Protein AF-A0A4P9W554-F1 (afdb_monomer)

Mean predicted aligned error: 4.71 Å

InterPro domains:
  IPR029058 Alpha/Beta hydrolase fold [G3DSA:3.40.50.1820] (1-76)
  IPR029058 Alpha/Beta hydrolase fold [SSF53474] (2-75)

Sequence (82 aa):
HHVDSLAGRPLLLVSGGQDKLVPPKCNRKFVKKCKASYAKAGKEDRFSDELEDEAGHKFTDWMRERTIEWVVRWMVVETSII

Nearest PDB structures (foldseek):
  5syn-assembly3_C  TM=8.964E-01  e=1.127E-01  Homo sapiens
  6goc-assembly1_A  TM=7.625E-01  e=1.127E-01  Bacteroides thetaiotaomicron
  1nva-assembly1_A  TM=5.451E-01  e=1.604E+00  Aspergillus nidulans
  1nva-assembly1_B  TM=5.251E-01  e=1.832E+00  Aspergillus nidulans
  1nvd-assembly1_B  TM=5.336E-01  e=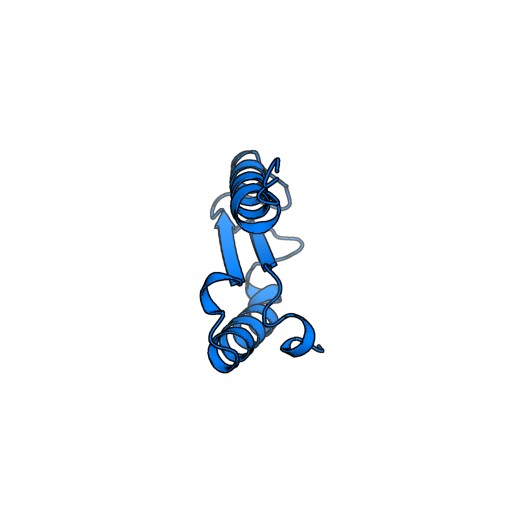2.390E+00  Aspergillus nidulans

pLDDT: mean 91.64, std 12.55, range [47.53, 98.5]

Organism: NCBI:txid388810

Radius of gyration: 14.54 Å; Cα contacts (8 Å, |Δi|>4): 94; chains: 1; bounding box: 25×39×40 Å

Foldseek 3Di:
DPLLVCQPAQDEAEEECAAPPCHPVNCVVVVVVNCVNNVVVVNNVRYYYYYDNHDYPDCDPVNVVVVVVSCCVHVPDPPPPD

Solvent-accessible surface area (backbone atoms only — not comparable to full-atom values): 4955 Å² total; per-residue (Å²): 133,78,48,66,82,45,44,76,48,80,44,79,44,76,48,20,53,53,10,82,89,63,41,60,74,74,48,48,68,55,51,56,47,44,55,55,34,14,51,77,65,75,29,51,91,34,55,48,82,47,72,42,66,85,32,37,89,64,89,48,70,67,55,48,51,56,50,50,54,52,44,53,76,73,64,64,71,81,77,77,82,126

Secondary structure (DSSP, 8-state):
--GGGTTTS-EEEEEETT-SSS-GGGTHHHHHHHHHHHHHTT-GGGEEEEEETT--SS--HHHHHHHHHHHHHHH-------

Structure (mmCIF, N/CA/C/O backbone):
data_AF-A0A4P9W554-F1
#
_entry.id   AF-A0A4P9W554-F1
#
loop_
_atom_site.group_PDB
_atom_site.id
_atom_site.type_symbol
_atom_site.label_atom_id
_atom_site.label_alt_id
_atom_site.label_comp_id
_atom_site.label_asym_id
_atom_site.label_entity_id
_atom_site.label_seq_id
_atom_site.pdbx_PDB_ins_code
_atom_site.Cartn_x
_atom_site.Cartn_y
_atom_site.Cartn_z
_atom_site.occupancy
_atom_site.B_iso_or_equiv
_atom_site.auth_seq_id
_atom_site.auth_comp_id
_atom_site.auth_asym_id
_atom_site.auth_atom_id
_atom_site.pdbx_PDB_model_num
ATOM 1 N N . HIS A 1 1 ? 3.268 -15.324 8.639 1.00 57.25 1 HIS A N 1
ATOM 2 C CA . HIS A 1 1 ? 3.005 -13.873 8.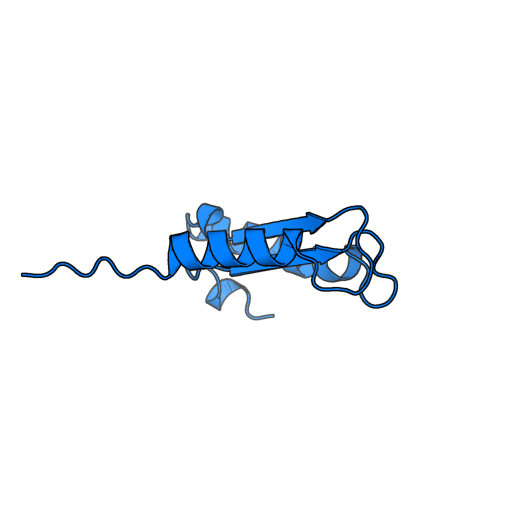545 1.00 57.25 1 HIS A CA 1
ATOM 3 C C . HIS A 1 1 ? 2.027 -13.494 9.641 1.00 57.25 1 HIS A C 1
ATOM 5 O O . HIS A 1 1 ? 0.895 -13.966 9.598 1.00 57.25 1 HIS A O 1
ATOM 11 N N . HIS A 1 2 ? 2.476 -12.706 10.614 1.00 78.06 2 HIS A N 1
ATOM 12 C CA . HIS A 1 2 ? 1.658 -12.160 11.699 1.00 78.06 2 HIS A CA 1
ATOM 13 C C . HIS A 1 2 ? 0.892 -10.934 11.185 1.00 78.06 2 HIS A C 1
ATOM 15 O O . HIS A 1 2 ? 1.187 -9.811 11.558 1.00 78.06 2 HIS A O 1
ATOM 21 N N . VAL A 1 3 ? -0.022 -11.132 10.231 1.00 87.62 3 VAL A N 1
ATOM 22 C CA . VAL A 1 3 ? -0.733 -10.012 9.581 1.00 87.62 3 VAL A CA 1
ATOM 23 C C . VAL A 1 3 ? -1.699 -9.330 10.555 1.00 87.62 3 VAL A C 1
ATOM 25 O O . VAL A 1 3 ? -1.939 -8.134 10.454 1.00 87.62 3 VAL A O 1
ATOM 28 N N . ASP A 1 4 ? -2.172 -10.073 11.555 1.00 89.25 4 ASP A N 1
ATOM 29 C CA . ASP A 1 4 ? -3.080 -9.567 12.583 1.00 89.25 4 ASP A CA 1
ATOM 30 C C . ASP A 1 4 ? -2.460 -8.483 13.469 1.00 89.25 4 ASP A C 1
ATOM 32 O O . ASP A 1 4 ? -3.183 -7.625 13.956 1.00 89.25 4 ASP A O 1
ATOM 36 N N . SER A 1 5 ? -1.131 -8.452 13.635 1.00 91.81 5 SER A N 1
ATOM 37 C CA . SER A 1 5 ? -0.473 -7.361 14.370 1.00 91.81 5 SER A CA 1
ATOM 38 C C . SER A 1 5 ? -0.340 -6.070 13.555 1.00 91.81 5 SER A C 1
ATOM 40 O O . SER A 1 5 ? 0.053 -5.036 14.098 1.00 91.81 5 SER A O 1
ATOM 42 N N . LEU A 1 6 ? -0.643 -6.119 12.254 1.00 93.62 6 LEU A N 1
ATOM 43 C CA . LEU A 1 6 ? -0.702 -4.939 11.394 1.00 93.62 6 LEU A CA 1
ATOM 44 C C . LEU A 1 6 ? -2.099 -4.314 11.408 1.00 93.62 6 LEU A C 1
ATOM 46 O O . LEU A 1 6 ? -2.205 -3.098 11.278 1.00 93.62 6 LEU A O 1
ATOM 50 N N . ALA A 1 7 ? -3.154 -5.112 11.604 1.00 91.62 7 ALA A N 1
ATOM 51 C CA . ALA A 1 7 ? -4.529 -4.627 11.611 1.00 91.62 7 ALA A CA 1
ATOM 52 C C . ALA A 1 7 ? -4.715 -3.479 12.622 1.00 91.62 7 ALA A C 1
ATOM 54 O O . ALA A 1 7 ? -4.410 -3.604 13.806 1.00 91.62 7 ALA A O 1
ATOM 55 N N . GLY A 1 8 ? -5.186 -2.331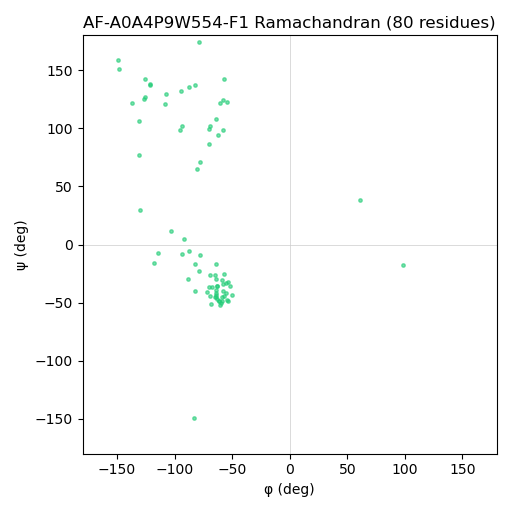 12.126 1.00 88.06 8 GLY A N 1
ATOM 56 C CA . GLY A 1 8 ? -5.327 -1.087 12.895 1.00 88.06 8 GLY A CA 1
ATOM 57 C C . GLY A 1 8 ? -4.186 -0.080 12.712 1.00 88.06 8 GLY A C 1
ATOM 58 O O . GLY A 1 8 ? -4.385 1.116 12.959 1.00 88.06 8 GLY A O 1
ATOM 59 N N . ARG A 1 9 ? -3.027 -0.511 12.203 1.00 94.44 9 ARG A N 1
ATOM 60 C CA . ARG A 1 9 ? -1.951 0.385 11.759 1.00 94.44 9 ARG A CA 1
ATOM 61 C C . ARG A 1 9 ? -2.173 0.772 10.292 1.00 94.44 9 ARG A C 1
ATOM 63 O O . ARG A 1 9 ? -2.469 -0.110 9.489 1.00 94.44 9 ARG A O 1
ATOM 70 N N . PRO A 1 10 ? -2.011 2.047 9.918 1.00 96.56 10 PRO A N 1
ATOM 71 C CA . PRO A 1 10 ? -2.015 2.454 8.518 1.00 96.56 10 PRO A CA 1
ATOM 72 C C . PRO A 1 10 ? -0.930 1.719 7.720 1.00 96.56 10 PRO A C 1
ATOM 74 O O . PRO A 1 10 ? 0.243 1.762 8.091 1.00 96.56 10 PRO A O 1
ATOM 77 N N . LEU A 1 11 ? -1.315 1.042 6.639 1.00 97.06 11 LEU A N 1
ATOM 78 C CA . LEU A 1 11 ? -0.417 0.300 5.755 1.00 97.06 11 LEU A CA 1
ATOM 79 C C . LEU A 1 11 ? -0.785 0.546 4.289 1.00 97.06 11 LEU A C 1
ATOM 81 O O . LEU A 1 11 ? -1.892 0.225 3.863 1.00 97.06 11 LEU A O 1
ATOM 85 N N . LEU A 1 12 ? 0.177 1.059 3.525 1.00 97.75 12 LEU A N 1
ATOM 86 C CA . LEU A 1 12 ? 0.116 1.166 2.072 1.00 97.75 12 LEU A CA 1
ATOM 87 C C . LEU A 1 12 ? 1.058 0.128 1.461 1.00 97.75 12 LEU A C 1
ATOM 89 O O . LEU A 1 12 ? 2.228 0.049 1.837 1.00 97.75 12 LEU A O 1
ATOM 93 N N . LEU A 1 13 ? 0.548 -0.645 0.509 1.00 97.06 13 LEU A N 1
ATOM 94 C CA . LEU A 1 13 ? 1.344 -1.430 -0.421 1.00 97.06 13 LEU A CA 1
ATOM 95 C C . LEU A 1 13 ? 1.234 -0.772 -1.797 1.00 97.06 13 LEU A C 1
ATOM 97 O O . LEU A 1 13 ? 0.132 -0.638 -2.312 1.00 97.06 13 LEU A O 1
ATOM 101 N N . VAL A 1 14 ? 2.360 -0.365 -2.380 1.00 97.00 14 VAL A N 1
ATOM 102 C CA . VAL A 1 14 ? 2.412 0.178 -3.743 1.00 97.00 14 VAL A CA 1
ATOM 103 C C . VAL A 1 14 ? 3.353 -0.670 -4.595 1.00 97.00 14 VAL A C 1
ATOM 105 O O . VAL A 1 14 ? 4.378 -1.149 -4.103 1.00 97.00 14 VAL A O 1
ATOM 108 N N . SER A 1 15 ? 2.988 -0.963 -5.841 1.00 96.56 15 SER A N 1
ATOM 109 C CA . SER A 1 15 ? 3.749 -1.867 -6.718 1.00 96.56 15 SER A CA 1
ATOM 110 C C . SER A 1 15 ? 3.623 -1.484 -8.195 1.00 96.56 15 SER A C 1
ATOM 112 O O . SER A 1 15 ? 2.672 -0.813 -8.587 1.00 96.56 15 SER A O 1
ATOM 114 N N . GLY A 1 16 ? 4.574 -1.931 -9.021 1.00 97.44 16 GLY A N 1
ATOM 115 C CA . GLY A 1 16 ? 4.526 -1.772 -10.478 1.00 97.44 16 GLY A CA 1
ATOM 116 C C . GLY A 1 16 ? 3.920 -2.991 -11.179 1.00 97.44 16 GLY A C 1
ATOM 117 O O . GLY A 1 16 ? 4.299 -4.130 -10.900 1.00 97.44 16 GLY A O 1
ATOM 118 N N . GLY A 1 17 ? 2.986 -2.767 -12.104 1.00 96.88 17 GLY A N 1
ATOM 119 C CA . GLY A 1 17 ? 2.272 -3.804 -12.857 1.00 96.88 17 GLY A CA 1
ATOM 120 C C . GLY A 1 17 ? 3.160 -4.641 -13.778 1.00 96.88 17 GLY A C 1
ATOM 121 O O . GLY A 1 17 ? 2.907 -5.831 -13.975 1.00 96.88 17 GLY A O 1
ATOM 122 N N . GLN A 1 18 ? 4.240 -4.048 -14.286 1.00 97.31 18 GLN A N 1
ATOM 123 C CA . GLN A 1 18 ? 5.207 -4.673 -15.192 1.00 97.31 18 GLN A CA 1
ATOM 124 C C . GLN A 1 18 ? 6.508 -5.081 -14.490 1.00 97.31 18 GLN A C 1
ATOM 126 O O . GLN A 1 18 ? 7.499 -5.403 -15.155 1.00 97.31 18 GLN A O 1
ATOM 131 N N . ASP A 1 19 ? 6.544 -5.068 -13.154 1.00 96.69 19 ASP A N 1
ATOM 132 C CA . ASP A 1 19 ? 7.715 -5.495 -12.397 1.00 96.69 19 ASP A CA 1
ATOM 133 C C . ASP A 1 19 ? 7.998 -6.992 -12.628 1.00 96.69 19 ASP A C 1
ATOM 135 O O . ASP A 1 19 ? 7.284 -7.883 -12.163 1.00 96.69 19 ASP A O 1
ATOM 139 N N . LYS A 1 20 ? 9.069 -7.279 -13.376 1.00 95.25 20 LYS A N 1
ATOM 140 C CA . LYS A 1 20 ? 9.515 -8.649 -13.665 1.00 95.25 20 LYS A CA 1
ATOM 141 C C . LYS A 1 20 ? 10.287 -9.278 -12.504 1.00 95.25 20 LYS A C 1
ATOM 143 O O . LYS A 1 20 ? 10.360 -10.504 -12.444 1.00 95.25 20 LYS A O 1
ATOM 148 N N . LEU A 1 21 ? 10.865 -8.469 -11.614 1.00 95.69 21 LEU A N 1
ATOM 149 C CA . LEU A 1 21 ? 11.626 -8.935 -10.453 1.00 95.69 21 LEU A CA 1
ATOM 150 C C . LEU A 1 21 ? 10.685 -9.300 -9.305 1.00 95.69 21 LEU A C 1
ATOM 152 O O . LEU A 1 21 ? 10.868 -10.330 -8.658 1.00 95.69 21 LEU A O 1
ATOM 156 N N . VAL A 1 22 ? 9.638 -8.498 -9.102 1.00 93.12 22 VAL A N 1
ATOM 157 C CA . VAL A 1 22 ? 8.599 -8.732 -8.094 1.00 93.12 22 VAL A CA 1
ATOM 158 C C . VAL A 1 22 ? 7.207 -8.595 -8.723 1.00 93.12 22 VAL A C 1
ATOM 160 O O . VAL A 1 22 ? 6.520 -7.598 -8.516 1.00 93.12 22 VAL A O 1
ATOM 163 N N . PRO A 1 23 ? 6.738 -9.611 -9.473 1.00 93.00 23 PRO A N 1
ATOM 164 C CA . PRO A 1 23 ? 5.423 -9.559 -10.104 1.00 93.00 23 PRO A CA 1
ATOM 165 C C . PRO A 1 23 ? 4.289 -9.332 -9.089 1.00 93.00 23 PRO A C 1
ATOM 167 O O . PRO A 1 23 ? 4.297 -9.980 -8.037 1.00 93.00 23 PRO A O 1
ATOM 170 N N . PRO A 1 24 ? 3.233 -8.557 -9.412 1.00 90.81 24 PRO A N 1
ATOM 171 C CA . PRO A 1 24 ? 2.140 -8.250 -8.474 1.00 90.81 24 PRO A CA 1
ATOM 172 C C . PRO A 1 24 ? 1.487 -9.488 -7.836 1.00 90.81 24 PRO A C 1
ATOM 174 O O . PRO A 1 24 ? 1.096 -9.500 -6.665 1.00 90.81 24 PRO A O 1
ATOM 177 N N . LYS A 1 25 ? 1.442 -10.604 -8.578 1.00 93.81 25 LYS A N 1
ATOM 178 C CA . LYS A 1 25 ? 0.940 -11.900 -8.089 1.00 93.81 25 LYS A CA 1
ATOM 179 C C . LYS A 1 25 ? 1.669 -12.423 -6.843 1.00 93.81 25 LYS A C 1
ATOM 181 O O . LYS A 1 25 ? 1.066 -13.190 -6.090 1.00 93.81 25 LYS A O 1
ATOM 186 N N . CYS A 1 26 ? 2.922 -12.026 -6.614 1.00 93.62 26 CYS A N 1
ATOM 187 C CA . CYS A 1 26 ? 3.700 -12.398 -5.433 1.00 93.62 26 CYS A CA 1
ATOM 188 C C . CYS A 1 26 ? 3.052 -11.860 -4.147 1.00 93.62 26 CYS A C 1
ATOM 190 O O . CYS A 1 26 ? 2.995 -12.571 -3.142 1.00 93.62 26 CYS A O 1
ATOM 192 N N . ASN A 1 27 ? 2.450 -10.668 -4.205 1.00 92.94 27 ASN A N 1
ATOM 193 C CA . ASN A 1 27 ? 1.810 -10.020 -3.059 1.00 92.94 27 ASN A CA 1
ATOM 194 C C . ASN A 1 27 ? 0.385 -10.527 -2.791 1.00 92.94 27 ASN A C 1
ATOM 196 O O . ASN A 1 27 ? -0.126 -10.381 -1.681 1.00 92.94 27 ASN A O 1
ATOM 200 N N . ARG A 1 28 ? -0.254 -11.210 -3.750 1.00 94.38 28 ARG A N 1
ATOM 201 C CA . ARG A 1 28 ? -1.671 -11.623 -3.685 1.00 94.38 28 ARG A CA 1
ATOM 202 C C . ARG A 1 28 ? -2.063 -12.332 -2.384 1.00 94.38 28 ARG A C 1
ATOM 204 O O . ARG A 1 28 ? 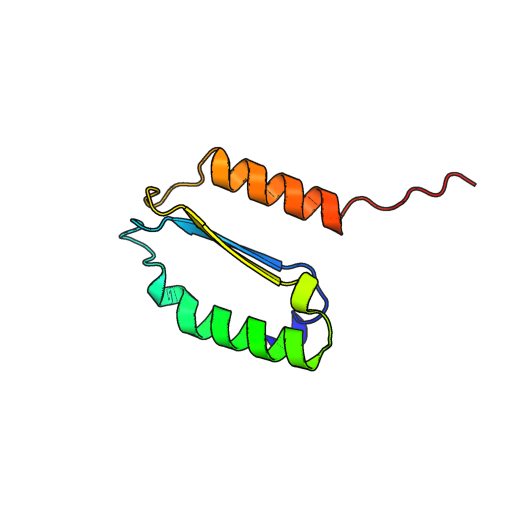-3.127 -12.068 -1.823 1.00 94.38 28 ARG A O 1
ATOM 211 N N . LYS A 1 29 ? -1.226 -13.255 -1.891 1.00 95.69 29 LYS A N 1
ATOM 212 C CA . LYS A 1 29 ? -1.505 -13.994 -0.643 1.00 95.69 29 LYS A CA 1
ATOM 213 C C . LYS A 1 29 ? -1.405 -13.089 0.586 1.00 95.69 29 LYS A C 1
ATOM 215 O O . LYS A 1 29 ? -2.178 -13.275 1.523 1.00 95.69 29 LYS A O 1
ATOM 220 N N . PHE A 1 30 ? -0.464 -12.150 0.587 1.00 95.62 30 PHE A N 1
ATOM 221 C CA . PHE A 1 30 ? -0.306 -11.168 1.653 1.00 95.62 30 PHE A CA 1
ATOM 222 C C . PHE A 1 30 ? -1.484 -10.189 1.660 1.00 95.62 30 PHE A C 1
ATOM 224 O O . PHE A 1 30 ? -2.183 -10.114 2.665 1.00 95.62 30 PHE A O 1
ATOM 231 N N . VAL A 1 31 ? -1.807 -9.587 0.511 1.00 96.88 31 VAL A N 1
ATOM 232 C CA . VAL A 1 31 ? -2.953 -8.680 0.327 1.00 96.88 31 VAL A CA 1
ATOM 233 C C . VAL A 1 31 ? -4.258 -9.323 0.790 1.00 96.88 31 VAL A C 1
ATOM 235 O O . VAL A 1 31 ? -4.991 -8.729 1.575 1.00 96.88 31 VAL A O 1
ATOM 238 N N . LYS A 1 32 ? -4.545 -10.566 0.370 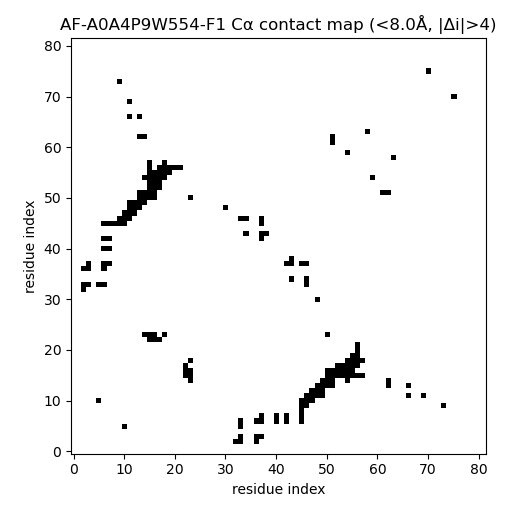1.00 97.19 32 LYS A N 1
ATOM 239 C CA . LYS A 1 32 ? -5.761 -11.279 0.799 1.00 97.19 32 LYS A CA 1
ATOM 240 C C . LYS A 1 32 ? -5.839 -11.414 2.324 1.00 97.19 32 LYS A C 1
ATOM 242 O O . LYS A 1 32 ? -6.919 -11.278 2.892 1.00 97.19 32 LYS A O 1
ATOM 247 N N . LYS A 1 33 ? -4.709 -11.685 2.984 1.00 97.38 33 LYS A N 1
ATOM 248 C CA . LYS A 1 33 ? -4.646 -11.793 4.448 1.00 97.38 33 LYS A CA 1
ATOM 249 C C . LYS A 1 33 ? -4.796 -10.434 5.130 1.00 97.38 33 LYS A C 1
AT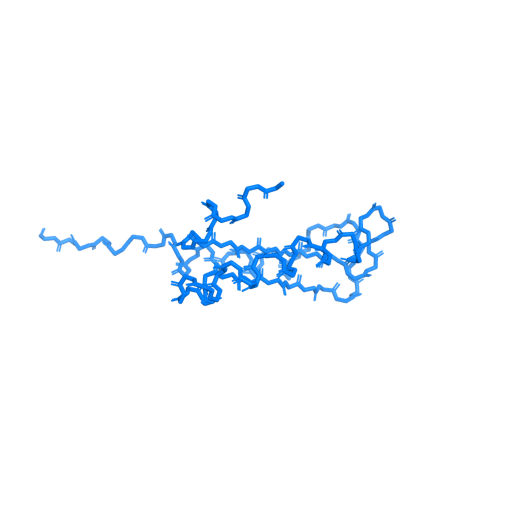OM 251 O O . LYS A 1 33 ? -5.518 -10.368 6.116 1.00 97.38 33 LYS A O 1
ATOM 256 N N . CYS A 1 34 ? -4.183 -9.373 4.599 1.00 97.50 34 CYS A N 1
ATOM 257 C CA . CYS A 1 34 ? -4.359 -8.011 5.110 1.00 97.50 34 CYS A CA 1
ATOM 258 C C . CYS A 1 34 ? -5.824 -7.586 5.019 1.00 97.50 34 CYS A C 1
ATOM 260 O O . CYS A 1 34 ? -6.404 -7.241 6.039 1.00 97.50 34 CYS A O 1
ATOM 262 N N . LYS A 1 35 ? -6.458 -7.719 3.844 1.00 97.38 35 LYS A N 1
ATOM 263 C CA . LYS A 1 35 ? -7.877 -7.369 3.654 1.00 97.38 35 LYS A CA 1
ATOM 264 C C . LYS A 1 35 ? -8.781 -8.079 4.664 1.00 97.38 35 LYS A C 1
ATOM 266 O O . LYS A 1 35 ? -9.586 -7.431 5.319 1.00 97.38 35 LYS A O 1
ATOM 271 N N . ALA A 1 36 ? -8.606 -9.389 4.846 1.00 97.44 36 ALA A N 1
ATOM 272 C CA . ALA A 1 36 ? -9.391 -10.150 5.820 1.00 97.44 36 ALA A CA 1
ATOM 273 C C . ALA A 1 36 ? -9.140 -9.708 7.275 1.00 97.44 36 ALA A C 1
ATOM 275 O O . ALA A 1 36 ? -10.081 -9.598 8.056 1.00 97.44 36 ALA A O 1
ATOM 276 N N . SER A 1 37 ? -7.881 -9.455 7.640 1.00 97.62 37 SER A N 1
ATOM 277 C CA . SER A 1 37 ? -7.504 -9.062 9.001 1.00 97.62 37 SER A CA 1
ATOM 278 C C . SER A 1 37 ? -7.996 -7.652 9.355 1.00 97.62 37 SER A C 1
ATOM 280 O O . SER A 1 37 ? -8.595 -7.450 10.409 1.00 97.62 37 SER A O 1
ATOM 282 N N . TYR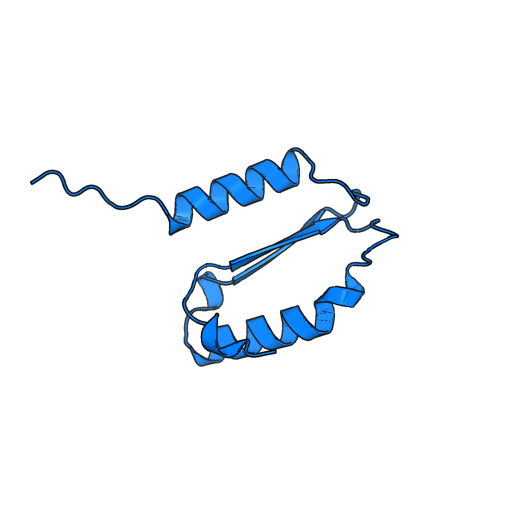 A 1 38 ? -7.839 -6.692 8.439 1.00 97.88 38 TYR A N 1
ATOM 283 C CA . TYR A 1 38 ? -8.317 -5.319 8.619 1.00 97.88 38 TYR A CA 1
ATOM 284 C C . TYR A 1 38 ? -9.85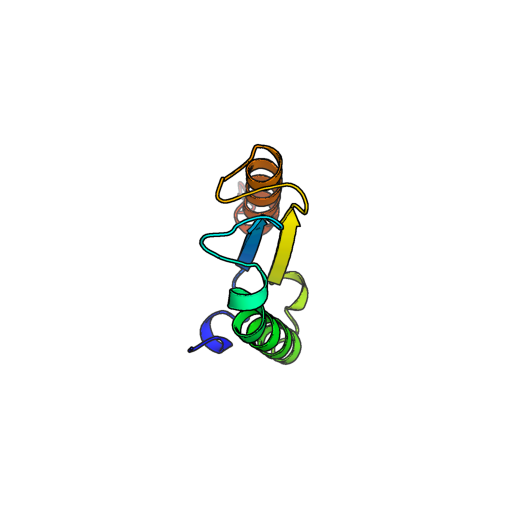0 -5.247 8.645 1.00 97.88 38 TYR A C 1
ATOM 286 O O . TYR A 1 38 ? -10.392 -4.512 9.467 1.00 97.88 38 TYR A O 1
ATOM 294 N N . ALA A 1 39 ? -10.543 -6.064 7.839 1.00 97.44 39 ALA A N 1
ATOM 295 C CA . ALA A 1 39 ? -12.001 -6.181 7.894 1.00 97.44 39 ALA A CA 1
ATOM 296 C C . ALA A 1 39 ? -12.493 -6.755 9.228 1.00 97.44 39 ALA A C 1
ATOM 298 O O . ALA A 1 39 ? -13.398 -6.214 9.855 1.00 97.44 39 ALA A O 1
ATOM 299 N N . LYS A 1 40 ? -11.838 -7.806 9.738 1.00 97.00 40 LYS A N 1
ATOM 300 C CA . LYS A 1 40 ? -12.143 -8.356 11.068 1.00 97.00 40 LYS A CA 1
ATOM 301 C C . LYS A 1 40 ? -11.980 -7.313 12.186 1.00 97.00 40 LYS A C 1
ATOM 303 O O . LYS A 1 40 ? -12.675 -7.397 13.194 1.00 97.00 40 LYS A O 1
ATOM 308 N N . ALA A 1 41 ? -11.066 -6.358 12.020 1.00 96.06 41 ALA A N 1
ATOM 309 C CA . ALA A 1 41 ? -10.824 -5.283 12.978 1.00 96.06 41 ALA A CA 1
ATOM 310 C C . ALA A 1 41 ? -11.723 -4.043 12.779 1.00 96.06 41 ALA A C 1
ATOM 312 O O . ALA A 1 41 ? -11.643 -3.123 13.593 1.00 96.06 41 ALA A O 1
ATOM 313 N N . GLY A 1 42 ? -12.539 -3.984 11.717 1.00 97.50 42 GLY A N 1
ATOM 314 C CA . GLY A 1 42 ? -13.310 -2.788 11.348 1.00 97.50 42 GLY A CA 1
ATOM 315 C C . GLY A 1 42 ? -12.420 -1.576 11.045 1.00 97.50 42 GLY A C 1
ATOM 316 O O . GLY A 1 42 ? -12.688 -0.467 11.515 1.00 97.50 42 GLY A O 1
ATOM 317 N N . LYS A 1 43 ? -11.278 -1.812 10.384 1.00 97.38 43 LYS A N 1
ATOM 318 C CA . LYS A 1 43 ? -10.247 -0.809 10.053 1.00 97.38 43 LYS A CA 1
ATOM 319 C C . LYS A 1 43 ? -9.852 -0.855 8.581 1.00 97.38 43 LYS A C 1
ATOM 321 O O . LYS A 1 43 ? -8.707 -0.581 8.250 1.00 97.38 43 LYS A O 1
ATOM 326 N N . GLU A 1 44 ? -10.759 -1.246 7.696 1.00 97.31 44 GLU A N 1
ATOM 327 C CA . GLU A 1 44 ? -10.522 -1.429 6.260 1.00 97.31 44 GLU A CA 1
ATOM 328 C C . GLU A 1 44 ? -9.878 -0.204 5.604 1.00 97.31 44 GLU A C 1
ATOM 330 O O . GLU A 1 44 ? -9.004 -0.345 4.754 1.00 97.31 44 GLU A O 1
ATOM 335 N N . ASP A 1 45 ? -10.251 0.993 6.055 1.00 96.75 45 ASP A N 1
ATOM 336 C CA . ASP A 1 45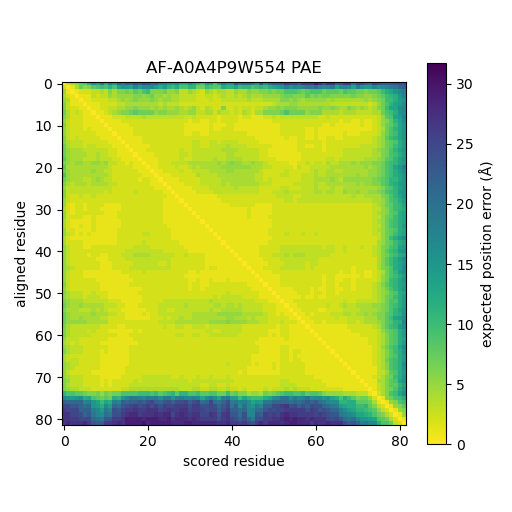 ? -9.734 2.274 5.580 1.00 96.75 45 ASP A CA 1
ATOM 337 C C . ASP A 1 45 ? -8.235 2.484 5.851 1.00 96.75 45 ASP A C 1
ATOM 339 O O . ASP A 1 45 ? -7.614 3.345 5.229 1.00 96.75 45 ASP A O 1
ATOM 343 N N . ARG A 1 46 ? -7.645 1.687 6.750 1.00 97.12 46 ARG A N 1
ATOM 344 C CA . ARG A 1 46 ? -6.223 1.723 7.119 1.00 97.12 46 ARG A CA 1
ATOM 345 C C . ARG A 1 46 ? -5.347 0.779 6.297 1.00 97.12 46 ARG A C 1
ATOM 347 O O . ARG A 1 46 ? -4.158 0.680 6.596 1.00 97.12 46 ARG A O 1
ATOM 354 N N . PHE A 1 47 ? -5.889 0.095 5.292 1.00 97.81 47 PHE A N 1
ATOM 355 C CA . PHE A 1 47 ? -5.104 -0.714 4.360 1.00 97.81 47 PHE A CA 1
ATOM 356 C C . PHE A 1 47 ? -5.389 -0.320 2.910 1.00 97.81 47 PHE A C 1
ATOM 358 O O . PHE A 1 47 ? -6.536 -0.372 2.473 1.00 97.81 47 PHE A O 1
ATOM 365 N N . SER A 1 48 ? -4.338 0.007 2.157 1.00 97.75 48 SER A N 1
ATOM 366 C CA . SER A 1 48 ? -4.407 0.226 0.708 1.00 97.75 48 SER A CA 1
ATOM 367 C C . SER A 1 48 ? -3.392 -0.658 -0.021 1.00 97.75 48 SER A C 1
ATOM 369 O O . SER A 1 48 ? -2.288 -0.894 0.472 1.00 97.75 48 SER A O 1
ATOM 371 N N . ASP A 1 49 ? -3.793 -1.171 -1.181 1.00 97.44 49 ASP A N 1
ATOM 372 C CA . ASP A 1 49 ? -2.977 -1.958 -2.110 1.00 97.44 49 ASP A CA 1
ATOM 373 C C . ASP A 1 49 ? -3.170 -1.361 -3.502 1.00 97.44 49 ASP A C 1
ATOM 375 O O . ASP A 1 49 ? -4.248 -1.489 -4.086 1.00 97.44 49 ASP A O 1
ATOM 379 N N . GLU A 1 50 ? -2.151 -0.656 -3.980 1.00 97.62 50 GLU A N 1
ATOM 380 C CA . GLU A 1 50 ? -2.199 0.183 -5.171 1.00 97.62 50 GLU A CA 1
ATOM 381 C C . GLU A 1 50 ? -1.164 -0.279 -6.197 1.00 97.62 50 GLU A C 1
ATOM 383 O O . GLU A 1 50 ? -0.018 -0.605 -5.873 1.00 97.62 50 GLU A O 1
ATOM 388 N N . LEU A 1 51 ? -1.580 -0.311 -7.460 1.00 97.31 51 LEU A N 1
ATOM 389 C CA . LEU A 1 51 ? -0.783 -0.823 -8.565 1.00 97.31 51 LEU A CA 1
ATOM 390 C C . LEU A 1 51 ? -0.677 0.236 -9.660 1.00 97.31 51 LEU A C 1
ATOM 392 O O . LEU A 1 51 ? -1.695 0.726 -10.140 1.00 97.31 51 LEU A O 1
ATOM 396 N N . GLU A 1 52 ? 0.547 0.550 -10.077 1.00 97.69 52 GLU A N 1
ATOM 397 C CA . GLU A 1 52 ? 0.793 1.344 -11.280 1.00 97.69 52 GLU A CA 1
ATOM 398 C C . GLU A 1 52 ? 1.004 0.403 -12.466 1.00 97.69 52 GLU A C 1
ATOM 400 O O . GLU A 1 52 ? 2.079 -0.186 -12.608 1.00 97.69 52 GLU A O 1
ATOM 405 N N . ASP A 1 53 ? -0.014 0.242 -13.311 1.00 96.38 53 ASP A N 1
ATOM 406 C CA . ASP A 1 53 ? -0.053 -0.796 -14.351 1.00 96.38 53 ASP A CA 1
ATOM 407 C C . ASP A 1 53 ? 1.142 -0.772 -15.315 1.00 96.38 53 ASP A C 1
ATOM 409 O O . ASP A 1 53 ? 1.585 -1.828 -15.763 1.00 96.38 53 ASP A O 1
ATOM 413 N N . GLU A 1 54 ? 1.696 0.407 -15.609 1.00 96.94 54 GLU A N 1
ATOM 414 C CA . GLU A 1 54 ? 2.790 0.586 -16.573 1.00 96.94 54 GLU A CA 1
ATOM 415 C C . GLU A 1 54 ? 4.193 0.558 -15.941 1.00 96.94 54 GLU A C 1
ATOM 417 O O . GLU A 1 54 ? 5.202 0.529 -16.649 1.00 96.94 54 GLU A O 1
ATOM 422 N N . ALA A 1 55 ? 4.306 0.553 -14.609 1.00 96.88 55 ALA A N 1
ATOM 423 C CA . ALA A 1 55 ? 5.607 0.610 -13.949 1.00 96.88 55 ALA A CA 1
ATOM 424 C C . ALA A 1 55 ? 6.288 -0.763 -13.849 1.00 96.88 55 ALA A C 1
ATOM 426 O O . ALA A 1 55 ? 5.677 -1.765 -13.485 1.00 96.88 55 ALA A O 1
ATOM 427 N N . GLY A 1 56 ? 7.595 -0.787 -14.127 1.00 95.88 56 GLY A N 1
ATOM 428 C CA . GLY A 1 56 ? 8.489 -1.909 -13.824 1.00 95.88 56 GLY A CA 1
ATOM 429 C C . GLY A 1 56 ? 9.008 -1.883 -12.379 1.00 95.88 56 GLY A C 1
ATOM 430 O O . GLY A 1 56 ? 8.353 -1.362 -11.482 1.00 95.88 56 GLY A O 1
ATOM 431 N N . HIS A 1 57 ? 10.225 -2.391 -12.153 1.00 96.31 57 HIS A N 1
ATOM 432 C CA . HIS A 1 57 ? 10.881 -2.367 -10.837 1.00 96.31 57 HIS A CA 1
ATOM 433 C C . HIS A 1 57 ? 11.468 -0.982 -10.513 1.00 96.31 57 HIS A C 1
ATOM 435 O O . HIS A 1 57 ? 12.680 -0.768 -10.569 1.00 96.31 57 HIS A O 1
ATOM 441 N N . LYS A 1 58 ? 10.596 -0.007 -10.254 1.00 95.19 58 LYS A N 1
ATOM 442 C CA . LYS A 1 58 ? 10.971 1.377 -9.940 1.00 95.19 58 LYS A CA 1
ATOM 443 C C . LYS A 1 58 ? 9.964 2.009 -8.986 1.00 95.19 58 LYS A C 1
ATOM 445 O O . LYS A 1 58 ? 8.784 1.685 -9.033 1.00 95.19 58 LYS A O 1
ATOM 450 N N . PHE A 1 59 ? 10.432 2.959 -8.181 1.00 96.88 59 PHE A N 1
ATOM 451 C CA . PHE A 1 59 ? 9.572 3.836 -7.391 1.00 96.88 59 PHE A CA 1
ATOM 452 C C . PHE A 1 59 ? 9.343 5.139 -8.165 1.00 96.88 59 PHE A C 1
ATOM 454 O O . PHE A 1 59 ? 10.227 5.996 -8.227 1.00 96.88 59 PHE A O 1
ATOM 461 N N . THR A 1 60 ? 8.199 5.237 -8.839 1.00 98.25 60 THR A N 1
ATOM 462 C CA . THR A 1 60 ? 7.861 6.355 -9.735 1.00 98.25 60 THR A CA 1
ATOM 463 C C . THR A 1 60 ? 7.396 7.593 -8.971 1.00 98.25 60 THR A C 1
ATOM 465 O O . THR A 1 60 ? 7.203 7.567 -7.754 1.00 98.25 60 THR A O 1
ATOM 468 N N . ASP A 1 61 ? 7.177 8.683 -9.705 1.00 98.44 61 ASP A N 1
ATOM 469 C CA . ASP A 1 61 ? 6.566 9.892 -9.157 1.00 98.44 61 ASP A CA 1
ATOM 470 C C . ASP A 1 61 ? 5.122 9.635 -8.705 1.00 98.44 61 ASP A C 1
ATOM 472 O O . ASP A 1 61 ? 4.758 10.045 -7.607 1.00 98.44 61 ASP A O 1
ATOM 476 N N . TRP A 1 62 ? 4.349 8.840 -9.456 1.00 98.06 62 TRP A N 1
ATOM 477 C CA . TRP A 1 62 ? 3.006 8.425 -9.046 1.00 98.06 62 TRP A CA 1
ATOM 478 C C . TRP A 1 62 ? 3.028 7.667 -7.711 1.00 98.06 62 TRP A C 1
ATOM 480 O O . TRP A 1 62 ? 2.303 8.020 -6.780 1.00 98.06 62 TRP A O 1
ATOM 490 N N . MET A 1 63 ? 3.915 6.676 -7.557 1.00 98.44 63 MET A N 1
ATOM 491 C CA . MET A 1 63 ? 4.041 5.923 -6.299 1.00 98.44 63 MET A CA 1
ATOM 492 C C . MET A 1 63 ? 4.488 6.813 -5.136 1.00 98.44 63 MET A C 1
ATOM 494 O O . MET A 1 63 ? 4.053 6.623 -3.994 1.00 98.44 63 MET A O 1
ATOM 498 N N . ARG A 1 64 ? 5.356 7.794 -5.418 1.00 98.50 64 ARG A N 1
ATOM 499 C CA . ARG A 1 64 ? 5.795 8.791 -4.440 1.00 98.50 64 ARG A CA 1
ATOM 500 C C . ARG A 1 64 ? 4.625 9.645 -3.971 1.00 98.50 64 ARG A C 1
ATOM 502 O O . ARG A 1 64 ? 4.460 9.797 -2.765 1.00 98.50 64 ARG A O 1
ATOM 509 N N . GLU A 1 65 ? 3.802 10.146 -4.886 1.00 98.31 65 GLU A N 1
ATOM 510 C CA . GLU A 1 65 ? 2.603 10.923 -4.563 1.00 98.31 65 GLU A CA 1
ATOM 511 C C . GLU A 1 65 ? 1.620 10.120 -3.707 1.00 98.31 65 GLU A C 1
ATOM 513 O O . GLU A 1 65 ? 1.248 10.586 -2.631 1.00 98.31 65 GLU A O 1
ATOM 518 N N . ARG A 1 66 ? 1.279 8.882 -4.105 1.00 98.19 66 ARG A N 1
ATOM 519 C CA . ARG A 1 66 ? 0.403 7.994 -3.309 1.00 98.19 66 ARG A CA 1
ATOM 520 C C . ARG A 1 66 ? 0.945 7.784 -1.892 1.00 98.19 66 ARG A C 1
ATOM 522 O O . ARG A 1 66 ? 0.207 7.826 -0.910 1.00 98.19 66 ARG A O 1
ATOM 529 N N . THR A 1 67 ? 2.260 7.595 -1.779 1.00 97.56 67 THR A N 1
ATOM 530 C CA . THR A 1 67 ? 2.937 7.416 -0.490 1.00 97.56 67 THR A CA 1
ATOM 531 C C . THR A 1 67 ? 2.857 8.672 0.374 1.00 97.56 67 THR A C 1
ATOM 533 O O . THR A 1 67 ? 2.550 8.571 1.561 1.00 97.56 67 THR A O 1
ATOM 536 N N . ILE A 1 68 ? 3.108 9.852 -0.202 1.00 96.75 68 ILE A N 1
ATOM 537 C CA . ILE A 1 68 ? 3.010 11.134 0.508 1.00 96.75 68 ILE A CA 1
ATOM 538 C C . ILE A 1 68 ? 1.577 11.361 0.989 1.00 96.75 68 ILE A C 1
ATOM 540 O O . ILE A 1 68 ? 1.383 11.652 2.167 1.00 96.75 68 ILE A O 1
ATOM 544 N N . GLU A 1 69 ? 0.577 11.176 0.125 1.00 96.50 69 GLU A N 1
ATOM 545 C CA . GLU A 1 69 ? -0.838 11.311 0.490 1.00 96.50 69 GLU A CA 1
ATOM 546 C C . GLU A 1 69 ? -1.214 10.378 1.648 1.00 96.50 69 GLU A C 1
ATOM 548 O O . GLU A 1 69 ? -1.860 10.799 2.611 1.00 96.50 69 GLU A O 1
ATOM 553 N N . TRP A 1 70 ? -0.761 9.122 1.599 1.00 96.81 70 TRP A N 1
ATOM 554 C CA . TRP A 1 70 ? -1.008 8.150 2.660 1.00 96.81 70 TRP A CA 1
ATOM 555 C C . TRP A 1 70 ? -0.358 8.548 3.985 1.00 96.81 70 TRP A C 1
ATOM 557 O O . TRP A 1 70 ? -0.991 8.478 5.040 1.00 96.81 70 TRP A O 1
ATOM 567 N N . VAL A 1 71 ? 0.901 8.987 3.939 1.00 95.19 71 VAL A N 1
ATOM 568 C CA . VAL A 1 71 ? 1.624 9.477 5.116 1.00 95.19 71 VAL A CA 1
ATOM 569 C C . VAL A 1 71 ? 0.920 10.699 5.699 1.00 95.19 71 VAL A C 1
ATOM 571 O O . VAL A 1 71 ? 0.643 10.711 6.893 1.00 95.19 71 VAL A O 1
ATOM 574 N N . VAL A 1 72 ? 0.561 11.691 4.883 1.00 95.00 72 VAL A N 1
ATOM 575 C CA . VAL A 1 72 ? -0.147 12.900 5.335 1.00 95.00 72 VAL A CA 1
ATOM 576 C C . VAL A 1 72 ? -1.474 12.540 6.003 1.00 95.00 72 VAL A C 1
ATOM 578 O O . VAL A 1 72 ? -1.761 13.018 7.097 1.00 95.00 72 VAL A O 1
ATOM 581 N N . ARG A 1 73 ? -2.256 11.636 5.404 1.00 93.94 73 ARG A N 1
ATOM 582 C CA . ARG A 1 73 ? -3.543 11.200 5.962 1.00 93.94 73 ARG A CA 1
ATOM 583 C C . ARG A 1 73 ? -3.425 10.610 7.371 1.00 93.94 73 ARG A C 1
ATOM 585 O O . ARG A 1 73 ? -4.356 10.741 8.161 1.00 93.94 73 ARG A O 1
ATOM 592 N N . TRP A 1 74 ? -2.327 9.919 7.670 1.00 93.12 74 TRP A N 1
ATOM 593 C CA . TRP A 1 74 ? -2.228 9.059 8.851 1.00 93.12 74 TRP A CA 1
ATOM 594 C C . TRP A 1 74 ? -1.156 9.455 9.872 1.00 93.12 74 TRP A C 1
ATOM 596 O O . TRP A 1 74 ? -1.193 8.955 10.997 1.00 93.12 74 TRP A O 1
ATOM 606 N N . MET A 1 75 ? -0.203 10.309 9.499 1.00 83.44 75 MET A N 1
ATOM 607 C CA . MET A 1 75 ? 0.906 10.754 10.351 1.00 83.44 75 MET A CA 1
ATOM 608 C C . MET A 1 75 ? 0.868 12.240 10.698 1.00 83.44 75 MET A C 1
ATOM 610 O O . MET A 1 75 ? 1.680 12.668 11.520 1.00 83.44 75 MET A O 1
ATOM 614 N N . VAL A 1 76 ? -0.036 13.037 10.118 1.00 71.62 76 VAL A N 1
ATOM 615 C CA . VAL A 1 76 ? -0.231 14.405 10.605 1.00 71.62 76 VAL A CA 1
ATOM 616 C C . VAL A 1 76 ? -0.896 14.301 11.970 1.00 71.62 76 VAL A C 1
ATOM 618 O O . VAL A 1 76 ? -2.091 14.046 12.096 1.00 71.62 76 VAL A O 1
ATOM 621 N N . VAL A 1 77 ? -0.073 14.429 13.005 1.00 59.12 77 VAL A N 1
ATOM 622 C CA . VAL A 1 77 ? -0.537 14.654 14.366 1.00 59.12 77 VAL A CA 1
ATOM 623 C C . VAL A 1 77 ? -1.296 15.975 14.319 1.00 59.12 77 VAL A C 1
ATOM 625 O O . VAL A 1 77 ? -0.731 16.986 13.898 1.00 59.12 77 VAL A O 1
ATOM 628 N N . GLU A 1 78 ? -2.571 15.979 14.706 1.00 56.62 78 GLU A N 1
ATOM 629 C CA . GLU A 1 78 ? -3.225 17.221 15.106 1.00 56.62 78 GLU A CA 1
ATOM 630 C C . GLU A 1 78 ? -2.395 17.785 16.256 1.00 56.62 78 GLU A C 1
ATOM 632 O O . GLU A 1 78 ? -2.489 17.344 17.401 1.00 56.62 78 GLU A O 1
ATOM 637 N N . THR A 1 79 ? -1.518 18.734 15.950 1.00 54.53 79 THR A N 1
ATOM 638 C CA . THR A 1 79 ? -0.933 19.579 16.975 1.00 54.53 79 THR A CA 1
ATOM 639 C C . THR A 1 79 ? -2.069 20.469 17.456 1.00 54.53 79 THR A C 1
ATOM 641 O O . THR A 1 79 ? -2.281 21.560 16.932 1.00 54.53 79 THR A O 1
ATOM 644 N N . SER A 1 80 ? -2.855 19.987 18.420 1.00 48.53 80 SER A N 1
ATOM 645 C CA . SER A 1 80 ? -3.674 20.863 19.247 1.00 48.53 80 SER A CA 1
ATOM 646 C C . SER A 1 80 ? -2.702 21.765 20.001 1.00 48.53 80 SER A C 1
ATOM 648 O O . SER A 1 80 ? -2.133 21.374 21.017 1.00 48.53 80 SER A O 1
ATOM 650 N N . ILE A 1 81 ? -2.434 22.945 19.447 1.00 47.53 81 ILE A N 1
ATOM 651 C CA . ILE A 1 81 ? -1.804 24.027 20.193 1.00 47.53 81 ILE A CA 1
ATOM 652 C C . ILE A 1 81 ? -2.871 24.481 21.193 1.00 47.53 81 ILE A C 1
ATOM 654 O O . ILE A 1 81 ? -3.856 25.108 20.802 1.00 47.53 81 ILE A O 1
ATOM 658 N N . ILE A 1 82 ? -2.713 24.039 22.443 1.00 48.53 82 ILE A N 1
ATOM 659 C CA . ILE A 1 82 ? -3.378 24.604 23.625 1.00 48.53 82 ILE A CA 1
ATOM 660 C C . ILE A 1 82 ? -2.682 25.921 23.960 1.00 48.53 82 ILE A C 1
ATOM 662 O O . ILE A 1 82 ? -1.429 25.932 23.919 1.00 48.53 82 ILE A O 1
#